Protein AF-A0A4Q5HAJ4-F1 (afdb_monomer)

pLDDT: mean 78.89, std 10.82, range [43.38, 91.94]

Radius of gyration: 22.68 Å; Cα contacts (8 Å, |Δi|>4): 53; chains: 1; bounding box: 50×22×55 Å

Structure (mmCIF, N/CA/C/O backbone):
data_AF-A0A4Q5HAJ4-F1
#
_entry.id   AF-A0A4Q5HAJ4-F1
#
loop_
_atom_site.group_PDB
_atom_site.id
_atom_site.type_symbol
_atom_site.label_atom_id
_atom_site.label_alt_id
_atom_site.label_comp_id
_atom_site.label_asym_id
_atom_site.label_entity_id
_atom_site.label_seq_id
_atom_site.pdbx_PDB_ins_code
_atom_site.Cartn_x
_atom_site.Cartn_y
_atom_site.Cartn_z
_atom_site.occupancy
_atom_site.B_iso_or_equiv
_atom_site.auth_seq_id
_atom_site.auth_comp_id
_atom_site.auth_asym_id
_atom_site.auth_atom_id
_atom_site.pdbx_PDB_model_num
ATOM 1 N N . ILE A 1 1 ? 28.070 11.530 -23.586 1.00 66.12 1 ILE A N 1
ATOM 2 C CA . ILE A 1 1 ? 28.817 10.293 -23.919 1.00 66.12 1 ILE A CA 1
ATOM 3 C C . ILE A 1 1 ? 28.276 9.228 -22.981 1.00 66.12 1 ILE A C 1
ATOM 5 O O . ILE A 1 1 ? 28.226 9.514 -21.794 1.00 66.12 1 ILE A O 1
ATOM 9 N N . TYR A 1 2 ? 27.770 8.104 -23.490 1.00 75.75 2 TYR A N 1
ATOM 10 C CA . TYR A 1 2 ? 27.238 7.028 -22.642 1.00 75.75 2 TYR A CA 1
ATOM 11 C C . TYR A 1 2 ? 28.379 6.123 -22.173 1.00 75.75 2 TYR A C 1
ATOM 13 O O . TYR A 1 2 ? 29.269 5.820 -22.968 1.00 75.75 2 TYR A O 1
ATOM 21 N N . GLN A 1 3 ? 28.355 5.711 -20.907 1.00 80.88 3 GLN A N 1
ATOM 22 C CA . GLN A 1 3 ? 29.322 4.771 -20.337 1.00 80.88 3 GLN A CA 1
ATOM 23 C C . GLN A 1 3 ? 28.803 3.333 -20.478 1.00 80.88 3 GLN A C 1
ATOM 25 O O . GLN A 1 3 ? 27.612 3.069 -20.306 1.00 80.88 3 GLN A O 1
ATOM 30 N N . VAL A 1 4 ? 29.691 2.387 -20.796 1.00 81.44 4 VAL A N 1
ATOM 31 C CA . VAL A 1 4 ? 29.316 0.969 -20.913 1.00 81.44 4 VAL A CA 1
ATOM 32 C C . VAL A 1 4 ? 28.950 0.435 -19.525 1.00 81.44 4 VAL A C 1
ATOM 34 O O . VAL A 1 4 ? 29.750 0.528 -18.599 1.00 81.44 4 VAL A O 1
ATOM 37 N N . GLY A 1 5 ? 2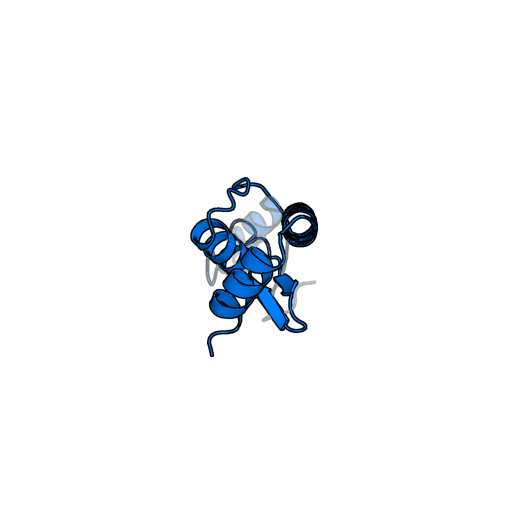7.743 -0.120 -19.386 1.00 81.31 5 GLY A N 1
ATOM 38 C CA . GLY A 1 5 ? 27.216 -0.642 -18.117 1.00 81.31 5 GLY A CA 1
ATOM 39 C C . GLY A 1 5 ? 26.421 0.367 -17.276 1.00 81.31 5 GLY A C 1
ATOM 40 O O . GLY A 1 5 ? 25.863 -0.012 -16.250 1.00 81.31 5 GLY A O 1
ATOM 41 N N . GLU A 1 6 ? 26.323 1.627 -17.704 1.00 82.38 6 GLU A N 1
ATOM 42 C CA . GLU A 1 6 ? 25.512 2.645 -17.029 1.00 82.38 6 GLU A CA 1
ATOM 43 C C . GLU A 1 6 ? 24.021 2.510 -17.384 1.00 82.38 6 GLU A C 1
ATOM 45 O O . GLU A 1 6 ? 23.653 2.204 -18.520 1.00 82.38 6 GLU A O 1
ATOM 50 N N . THR A 1 7 ? 23.144 2.753 -16.406 1.00 80.31 7 THR A N 1
ATOM 51 C CA . THR A 1 7 ? 21.693 2.796 -16.638 1.00 80.31 7 THR A CA 1
ATOM 52 C C . THR A 1 7 ? 21.287 4.180 -17.135 1.00 80.31 7 THR A C 1
ATOM 54 O O . THR A 1 7 ? 21.453 5.170 -16.427 1.00 80.31 7 THR A O 1
ATOM 57 N N . LEU A 1 8 ? 20.715 4.246 -18.338 1.00 80.25 8 LEU A N 1
ATOM 58 C CA . LEU A 1 8 ? 20.190 5.480 -18.917 1.00 80.25 8 LEU A CA 1
ATOM 59 C C . LEU A 1 8 ? 18.703 5.654 -18.583 1.00 80.25 8 LEU A C 1
ATOM 61 O O . LEU A 1 8 ? 17.874 4.853 -19.010 1.00 80.25 8 LEU A O 1
ATOM 65 N N . SER A 1 9 ? 18.364 6.755 -17.912 1.00 81.81 9 SER A N 1
ATOM 66 C CA . SER A 1 9 ? 16.977 7.181 -17.695 1.00 81.81 9 SER A CA 1
ATOM 67 C C . SER A 1 9 ? 16.606 8.288 -18.678 1.00 81.81 9 SER A C 1
ATOM 69 O O . SER A 1 9 ? 17.230 9.348 -18.697 1.00 81.81 9 SER A O 1
ATOM 71 N N . THR A 1 10 ? 15.585 8.064 -19.503 1.00 81.88 10 THR A N 1
ATOM 72 C CA . THR A 1 10 ? 15.056 9.078 -20.421 1.00 81.88 10 THR A CA 1
ATOM 73 C C . THR A 1 10 ? 13.556 8.885 -20.624 1.00 81.88 10 THR A C 1
ATOM 75 O O . THR A 1 10 ? 13.072 7.757 -20.638 1.00 81.88 10 THR A O 1
ATOM 78 N N . SER A 1 11 ? 12.826 9.990 -20.760 1.00 83.31 11 SER A N 1
ATOM 79 C CA . SER A 1 11 ? 11.403 10.015 -21.119 1.00 83.31 11 SER A CA 1
ATOM 80 C C . SER A 1 11 ? 11.172 10.217 -22.623 1.00 83.31 11 SER A C 1
ATOM 82 O O . SER A 1 11 ? 10.028 10.226 -23.067 1.00 83.31 11 SER A O 1
ATOM 84 N N . ASP A 1 12 ? 12.241 10.394 -23.405 1.00 87.12 12 ASP A N 1
ATOM 85 C CA . ASP A 1 12 ? 12.181 10.627 -24.847 1.00 87.12 12 ASP A CA 1
ATOM 86 C C . ASP A 1 12 ? 12.124 9.289 -25.599 1.00 87.12 12 ASP A C 1
ATOM 88 O O . ASP A 1 12 ? 13.101 8.533 -25.650 1.00 87.12 12 ASP A O 1
ATOM 92 N N . LEU A 1 13 ? 10.956 8.989 -26.168 1.00 87.12 13 LEU A N 1
ATOM 93 C CA . LEU A 1 13 ? 10.696 7.730 -26.859 1.00 87.12 13 LEU A CA 1
ATOM 94 C C . LEU A 1 13 ? 11.491 7.601 -28.169 1.00 87.12 13 LEU A C 1
ATOM 96 O O . LEU A 1 13 ? 12.005 6.521 -28.467 1.00 87.12 13 LEU A O 1
ATOM 100 N N . AS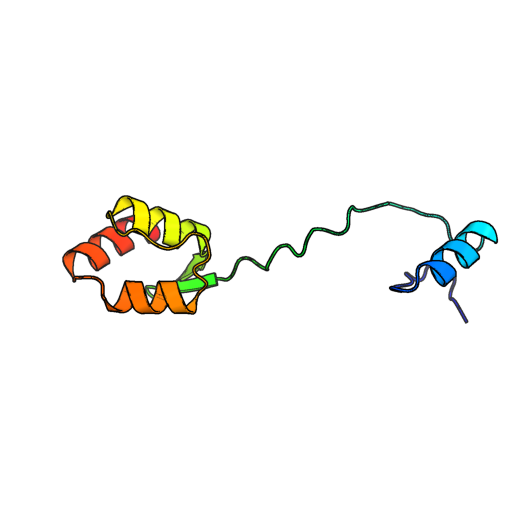P A 1 14 ? 11.643 8.689 -28.928 1.00 90.62 14 ASP A N 1
ATOM 101 C CA . ASP A 1 14 ? 12.428 8.709 -30.167 1.00 90.62 14 ASP A CA 1
ATOM 102 C C . ASP A 1 14 ? 13.897 8.394 -29.883 1.00 90.62 14 ASP A C 1
ATOM 104 O O . ASP A 1 14 ? 14.542 7.614 -30.596 1.00 90.62 14 ASP A O 1
ATOM 108 N N . ARG A 1 15 ? 14.420 8.930 -28.777 1.00 89.50 15 ARG A N 1
ATOM 109 C CA . ARG A 1 15 ? 15.772 8.631 -28.306 1.00 89.50 15 ARG A CA 1
ATOM 110 C C . ARG A 1 15 ? 15.941 7.161 -27.928 1.00 89.50 15 ARG A C 1
ATOM 112 O O . ARG A 1 15 ? 16.951 6.567 -28.310 1.00 89.50 15 ARG A O 1
ATOM 119 N N . VAL A 1 16 ? 14.981 6.562 -27.217 1.00 88.06 16 VAL A N 1
ATOM 120 C CA . VAL A 1 16 ? 15.014 5.126 -26.873 1.00 88.06 16 VAL A CA 1
ATOM 121 C C . VAL A 1 16 ? 15.028 4.275 -28.144 1.00 88.06 16 VAL A C 1
ATOM 123 O O . VAL A 1 16 ? 15.908 3.427 -28.308 1.00 88.06 16 VAL A O 1
ATOM 126 N N . ASN A 1 17 ? 14.122 4.555 -29.083 1.00 89.44 17 ASN A N 1
ATOM 127 C CA . ASN A 1 17 ? 14.025 3.824 -30.346 1.00 89.44 17 ASN A CA 1
ATOM 128 C C . ASN A 1 17 ? 15.310 3.929 -31.175 1.00 89.44 17 ASN A C 1
ATOM 130 O O . ASN A 1 17 ? 15.769 2.930 -31.737 1.00 89.44 17 ASN A O 1
ATOM 134 N N . ASN A 1 18 ? 15.935 5.110 -31.220 1.00 91.94 18 ASN A N 1
ATOM 135 C CA . ASN A 1 18 ? 17.195 5.310 -31.932 1.00 91.94 18 ASN A CA 1
ATOM 136 C C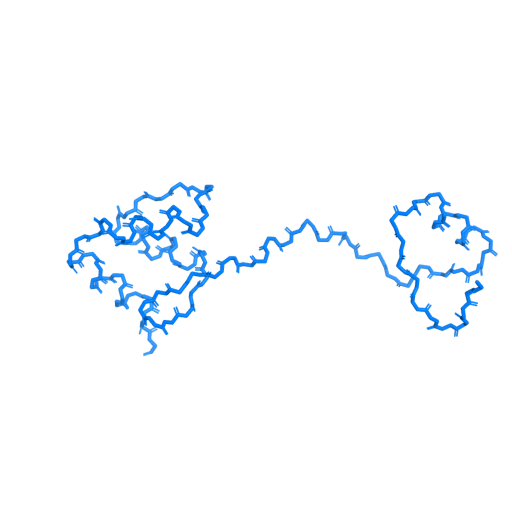 . ASN A 1 18 ? 18.343 4.479 -31.335 1.00 91.94 18 ASN A C 1
ATOM 138 O O . ASN A 1 18 ? 19.115 3.875 -32.081 1.00 91.94 18 ASN A O 1
ATOM 142 N N . LEU A 1 19 ? 18.451 4.431 -30.002 1.00 88.94 19 LEU A N 1
ATOM 143 C CA . LEU A 1 19 ? 19.516 3.706 -29.299 1.00 88.94 19 LEU A CA 1
ATOM 144 C C . LEU A 1 19 ? 19.394 2.189 -29.457 1.00 88.94 19 LEU A C 1
ATOM 146 O O . LEU A 1 19 ? 20.402 1.510 -29.668 1.00 88.94 19 LEU A O 1
ATOM 150 N N . VAL A 1 20 ? 18.166 1.674 -29.395 1.00 87.25 20 VAL A N 1
ATOM 151 C CA . VAL A 1 20 ? 17.883 0.247 -29.582 1.00 87.25 20 VAL A CA 1
ATOM 152 C C . VAL A 1 20 ? 18.097 -0.160 -31.042 1.00 87.25 20 VAL A C 1
ATOM 154 O O . VAL A 1 20 ? 18.790 -1.138 -31.305 1.00 87.25 20 VAL A O 1
ATOM 157 N N . SER A 1 21 ? 17.610 0.632 -32.006 1.00 89.38 21 SER A N 1
ATOM 158 C CA . SER A 1 21 ? 17.755 0.327 -33.443 1.00 89.38 21 SER A CA 1
ATOM 159 C C . SER A 1 21 ? 19.211 0.315 -33.915 1.00 89.38 21 SER A C 1
ATOM 161 O O . SER A 1 21 ? 19.553 -0.364 -34.879 1.00 89.38 21 SER A O 1
ATOM 163 N N . ARG A 1 22 ? 20.086 1.065 -33.237 1.00 89.00 22 ARG A N 1
ATOM 164 C CA . ARG A 1 22 ? 21.529 1.106 -33.514 1.00 89.00 22 ARG A CA 1
ATOM 165 C C . ARG A 1 22 ? 22.330 0.016 -32.794 1.00 89.00 22 ARG A C 1
ATOM 167 O O . ARG A 1 22 ? 23.545 -0.022 -32.956 1.00 89.00 22 ARG A O 1
ATOM 174 N N . GLY A 1 23 ? 21.685 -0.828 -31.985 1.00 85.31 23 GLY A N 1
ATOM 175 C CA . GLY A 1 23 ? 22.347 -1.882 -31.209 1.00 85.31 23 GLY A CA 1
ATOM 176 C C . GLY A 1 23 ? 23.222 -1.367 -30.060 1.00 85.31 23 GLY A C 1
ATOM 177 O O . GLY A 1 23 ? 24.038 -2.117 -29.535 1.00 85.31 23 GLY A O 1
ATOM 178 N N . ILE A 1 24 ? 23.072 -0.096 -29.667 1.00 85.75 24 ILE A N 1
ATOM 179 C CA . ILE A 1 24 ? 23.849 0.527 -28.580 1.00 85.75 24 ILE A CA 1
ATOM 180 C C . ILE A 1 24 ? 23.267 0.130 -27.218 1.00 85.75 24 ILE A C 1
ATOM 182 O O . ILE A 1 24 ? 24.003 -0.056 -26.251 1.00 85.75 24 ILE A O 1
ATOM 186 N N . CYS A 1 25 ? 21.943 -0.011 -27.146 1.00 82.31 25 CYS A N 1
ATOM 187 C CA . CYS A 1 25 ? 21.229 -0.445 -25.951 1.00 82.31 25 CYS A CA 1
ATOM 188 C C . CYS A 1 25 ? 20.384 -1.684 -26.258 1.00 82.31 25 CYS A C 1
ATOM 190 O O . CYS A 1 25 ? 19.810 -1.802 -27.337 1.00 82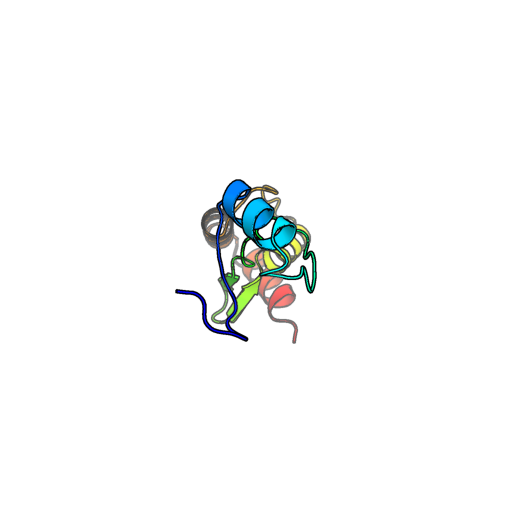.31 25 CYS A O 1
ATOM 192 N N . SER A 1 26 ? 20.276 -2.586 -25.283 1.00 81.25 26 SER A N 1
ATOM 193 C CA . SER A 1 26 ? 19.358 -3.728 -25.320 1.00 81.25 26 SER A CA 1
ATOM 194 C C . SER A 1 26 ? 18.297 -3.566 -24.237 1.00 81.25 26 SER A C 1
ATOM 196 O O . SER A 1 26 ? 18.604 -3.147 -23.120 1.00 81.25 26 SER A O 1
ATOM 198 N N . ILE A 1 27 ? 17.047 -3.893 -24.562 1.00 83.19 27 ILE A N 1
ATOM 199 C CA . ILE A 1 27 ? 15.945 -3.850 -23.599 1.00 83.19 27 ILE A CA 1
ATOM 200 C C . ILE A 1 27 ? 16.092 -5.059 -22.673 1.00 83.19 27 ILE A C 1
ATOM 202 O O . ILE A 1 27 ? 15.837 -6.187 -23.077 1.00 83.19 27 ILE A O 1
ATOM 206 N N . SER A 1 28 ? 16.535 -4.817 -21.440 1.00 79.56 28 SER A N 1
ATOM 207 C CA . SER A 1 28 ? 16.719 -5.878 -20.440 1.00 79.56 28 SER A CA 1
ATOM 208 C C . SER A 1 28 ? 15.386 -6.336 -19.838 1.00 79.56 28 SER A C 1
ATOM 210 O O . SER A 1 28 ? 15.140 -7.527 -19.676 1.00 79.56 28 SER A O 1
ATOM 212 N N . ALA A 1 29 ? 14.487 -5.391 -19.552 1.00 78.25 29 ALA A N 1
ATOM 213 C CA . ALA A 1 29 ? 13.139 -5.671 -19.076 1.00 78.25 29 ALA A CA 1
ATOM 214 C C . ALA A 1 29 ? 12.201 -4.523 -19.457 1.00 78.25 29 ALA A C 1
ATOM 216 O O . ALA A 1 29 ? 12.555 -3.353 -19.308 1.00 78.25 29 ALA A O 1
ATOM 217 N N . ILE A 1 30 ? 10.991 -4.862 -19.898 1.00 78.50 30 ILE A N 1
ATOM 218 C CA . ILE A 1 30 ? 9.886 -3.912 -20.007 1.00 78.50 30 ILE A CA 1
ATOM 219 C C . ILE A 1 30 ? 9.084 -4.080 -18.728 1.00 78.50 30 ILE A C 1
ATOM 221 O O . ILE A 1 30 ? 8.353 -5.053 -18.563 1.00 78.50 30 ILE A O 1
ATOM 225 N N . LYS A 1 31 ? 9.274 -3.156 -17.792 1.00 72.62 31 LYS A N 1
ATOM 226 C CA . LYS A 1 31 ? 8.317 -2.997 -16.706 1.00 72.62 31 LYS A CA 1
ATOM 227 C C . LYS A 1 31 ? 7.196 -2.156 -17.288 1.00 72.62 31 LYS A C 1
ATOM 229 O O . LYS A 1 31 ? 7.477 -1.088 -17.833 1.00 72.62 31 LYS A O 1
ATOM 234 N N . GLU A 1 32 ? 5.957 -2.636 -17.213 1.00 64.69 32 GLU A N 1
ATOM 235 C CA . GLU A 1 32 ? 4.820 -1.732 -17.361 1.00 64.69 32 GLU A CA 1
ATOM 236 C C . GLU A 1 32 ? 5.110 -0.562 -16.428 1.00 64.69 32 GLU A C 1
ATOM 238 O O . GLU A 1 32 ? 5.483 -0.782 -15.270 1.00 64.69 32 GLU A O 1
ATOM 243 N N . ALA A 1 33 ? 5.087 0.665 -16.958 1.00 53.22 33 ALA A N 1
ATOM 244 C CA . ALA A 1 33 ? 5.156 1.831 -16.104 1.00 53.22 33 ALA A CA 1
ATOM 245 C C . ALA A 1 33 ? 4.028 1.616 -15.109 1.00 53.22 33 ALA A C 1
ATOM 247 O O . ALA A 1 33 ? 2.861 1.644 -15.507 1.00 53.22 33 ALA A O 1
ATOM 248 N N . ASN A 1 34 ? 4.386 1.283 -13.864 1.00 50.81 34 ASN A N 1
ATOM 249 C CA . ASN A 1 34 ? 3.451 1.271 -12.764 1.00 50.81 34 ASN A CA 1
ATOM 250 C C . ASN A 1 34 ? 2.672 2.563 -12.966 1.00 50.81 34 ASN A C 1
ATOM 252 O O . ASN A 1 34 ? 3.274 3.639 -12.890 1.00 50.81 34 ASN A O 1
ATOM 256 N N . LYS A 1 35 ? 1.374 2.457 -13.310 1.00 48.59 35 LYS A N 1
ATOM 257 C CA . LYS A 1 35 ? 0.403 3.511 -13.003 1.00 48.59 35 LYS A CA 1
ATOM 258 C C . LYS A 1 35 ? 0.868 3.993 -11.662 1.00 48.59 35 LYS A C 1
ATOM 260 O O . LYS A 1 35 ? 0.880 3.123 -10.793 1.00 48.59 35 LYS A O 1
ATOM 265 N N . GLU A 1 36 ? 1.355 5.236 -11.571 1.00 43.38 36 GLU A N 1
ATOM 266 C CA . GLU A 1 36 ? 1.903 5.800 -10.342 1.00 43.38 36 GLU A CA 1
ATOM 267 C C . GLU A 1 36 ? 1.156 5.141 -9.201 1.00 43.38 36 GLU A C 1
ATOM 269 O O . GLU A 1 36 ? -0.046 5.381 -9.033 1.00 43.38 36 GLU A O 1
ATOM 274 N N . GLU A 1 37 ? 1.804 4.178 -8.535 1.00 44.97 37 GLU A N 1
ATOM 275 C CA . GLU A 1 37 ? 1.283 3.681 -7.284 1.00 44.97 37 GLU A CA 1
ATOM 276 C C . GLU A 1 37 ? 1.391 4.946 -6.473 1.00 44.97 37 GLU A C 1
ATOM 278 O O . GLU A 1 37 ? 2.492 5.333 -6.074 1.00 44.97 37 GLU A O 1
ATOM 283 N N . LYS A 1 38 ? 0.272 5.684 -6.413 1.00 50.47 38 LYS A N 1
ATOM 284 C CA . LYS A 1 38 ? 0.045 6.779 -5.496 1.00 50.47 38 LYS A CA 1
ATOM 285 C C . LYS A 1 38 ? 0.558 6.204 -4.208 1.00 50.47 38 LYS A C 1
ATOM 287 O O . LYS A 1 38 ? -0.078 5.307 -3.652 1.00 50.47 38 LYS A O 1
ATOM 292 N N . LYS A 1 39 ? 1.776 6.621 -3.862 1.00 51.66 39 LYS A N 1
ATOM 293 C CA . LYS A 1 39 ? 2.518 6.163 -2.701 1.00 51.66 39 LYS A CA 1
ATOM 294 C C . LYS A 1 39 ? 1.472 6.073 -1.604 1.00 51.66 39 LYS A C 1
ATOM 296 O O . LYS A 1 39 ? 0.799 7.096 -1.451 1.00 51.66 39 LYS A O 1
ATOM 301 N N . PRO A 1 40 ? 1.224 4.898 -0.991 1.00 54.66 40 PRO A N 1
ATOM 302 C CA . PRO A 1 40 ? 0.074 4.723 -0.120 1.00 54.66 40 PRO A CA 1
ATOM 303 C C . PRO A 1 40 ? 0.125 5.868 0.872 1.00 54.66 40 PRO A C 1
ATOM 305 O O . PRO A 1 40 ? 1.076 5.987 1.645 1.00 54.66 40 PRO A O 1
ATOM 308 N N . GLU A 1 41 ? -0.797 6.812 0.700 1.00 67.19 41 GLU A N 1
ATOM 309 C CA . GLU A 1 41 ? -0.803 8.030 1.483 1.00 67.19 41 GLU A CA 1
ATOM 310 C C . GLU A 1 41 ? -1.042 7.530 2.908 1.00 67.19 41 GLU A C 1
ATOM 312 O O . GLU A 1 41 ? -2.048 6.871 3.188 1.00 67.19 41 GLU A O 1
ATOM 317 N N . LYS A 1 42 ? -0.036 7.694 3.767 1.00 75.12 42 LYS A N 1
ATOM 318 C CA . LYS A 1 42 ? -0.113 7.287 5.164 1.00 75.12 42 LYS A CA 1
ATOM 319 C C . LYS A 1 42 ? -0.713 8.438 5.944 1.00 75.12 42 LYS A C 1
ATOM 321 O O . LYS A 1 42 ? -0.377 9.598 5.713 1.00 75.12 42 LYS A O 1
ATOM 326 N N . ILE A 1 43 ? -1.618 8.108 6.846 1.00 78.38 43 ILE A N 1
ATOM 327 C CA . ILE A 1 43 ? -2.208 9.047 7.783 1.00 78.38 43 ILE A CA 1
ATOM 328 C C . ILE A 1 43 ? -1.705 8.690 9.178 1.00 78.38 43 ILE A C 1
ATOM 330 O O . ILE A 1 43 ? -1.776 7.536 9.598 1.00 78.38 43 ILE A O 1
ATOM 334 N N . SER A 1 44 ? -1.169 9.679 9.886 1.00 79.81 44 SER A N 1
ATOM 335 C CA . SER A 1 44 ? -0.803 9.515 11.289 1.00 79.81 44 SER A CA 1
ATOM 336 C C . SER A 1 44 ? -2.065 9.624 12.141 1.00 79.81 44 SER A C 1
ATOM 338 O O . SER A 1 44 ? -2.739 10.655 12.131 1.00 79.81 44 SER A O 1
ATOM 340 N N . LEU A 1 45 ? -2.398 8.551 12.848 1.00 79.19 45 LEU A N 1
ATOM 341 C CA . LEU A 1 45 ? -3.550 8.441 13.729 1.00 79.19 45 LEU A CA 1
ATOM 342 C C . LEU A 1 45 ? -3.142 7.707 15.005 1.00 79.19 45 LEU A C 1
ATOM 344 O O . LEU A 1 45 ? -2.396 6.740 14.925 1.00 79.19 45 LEU A O 1
ATOM 348 N N . PHE A 1 46 ? -3.627 8.132 16.173 1.00 79.62 46 PHE A N 1
ATOM 349 C CA . PHE A 1 46 ? -3.291 7.480 17.452 1.00 79.62 46 PHE A CA 1
ATOM 350 C C . PHE A 1 46 ? -1.773 7.319 17.679 1.00 79.62 46 PHE A C 1
ATOM 352 O O . PHE A 1 46 ? -1.317 6.265 18.118 1.00 79.62 46 PHE A O 1
ATOM 359 N N . ASP A 1 47 ? -0.987 8.330 17.288 1.00 79.00 47 ASP A N 1
ATOM 360 C CA . ASP A 1 47 ? 0.486 8.315 17.324 1.00 79.00 47 ASP A CA 1
ATOM 361 C C . ASP A 1 47 ? 1.150 7.187 16.500 1.00 79.00 47 ASP A C 1
ATOM 363 O O . ASP A 1 47 ? 2.346 6.926 16.629 1.00 79.00 47 ASP A O 1
ATOM 367 N N . LYS A 1 48 ? 0.395 6.539 15.603 1.00 81.38 48 LYS A N 1
ATOM 368 C CA . LYS A 1 48 ? 0.855 5.507 14.664 1.00 81.38 48 LYS A CA 1
ATOM 369 C C . LYS A 1 48 ? 0.565 5.913 13.219 1.00 81.38 48 LYS A C 1
ATOM 371 O O . LYS A 1 48 ? -0.344 6.686 12.937 1.00 81.38 48 LYS A O 1
ATOM 376 N N . GLU A 1 49 ? 1.339 5.399 12.270 1.00 82.38 49 GLU A N 1
ATOM 377 C CA . GLU A 1 49 ? 1.063 5.600 10.845 1.00 82.38 49 GLU A CA 1
ATOM 378 C C . GLU A 1 49 ? 0.220 4.451 10.295 1.00 82.38 49 GLU A C 1
ATOM 380 O O . GLU A 1 49 ? 0.630 3.293 10.346 1.00 82.38 49 GLU A O 1
ATOM 385 N N . PHE A 1 50 ? -0.924 4.785 9.705 1.00 83.62 50 PHE A N 1
ATOM 386 C CA . PHE A 1 50 ? -1.808 3.827 9.054 1.00 83.62 50 PHE A CA 1
ATOM 387 C C . PHE A 1 50 ? -1.946 4.135 7.569 1.00 83.62 50 PHE A C 1
ATOM 389 O O . PHE A 1 50 ? -1.931 5.290 7.140 1.00 83.62 50 PHE A O 1
ATOM 396 N N . GLU A 1 51 ? -2.118 3.098 6.758 1.00 84.12 51 GLU A N 1
ATOM 397 C CA . GLU A 1 51 ? -2.449 3.288 5.350 1.00 84.12 51 GLU A CA 1
ATOM 398 C C . GLU A 1 51 ? -3.878 3.819 5.205 1.00 84.12 51 GLU A C 1
ATOM 400 O O . GLU A 1 51 ? -4.799 3.340 5.871 1.00 84.12 51 GLU A O 1
ATOM 405 N N . ILE A 1 52 ? -4.098 4.757 4.274 1.00 81.88 52 ILE A N 1
ATOM 406 C CA . ILE A 1 52 ? -5.445 5.261 3.962 1.00 81.88 52 ILE A CA 1
ATOM 407 C C . ILE A 1 52 ? -6.444 4.131 3.686 1.00 81.88 52 ILE A C 1
ATOM 409 O O . ILE A 1 52 ? -7.616 4.260 4.037 1.00 81.88 52 ILE A O 1
ATOM 413 N N . GLY A 1 53 ? -6.004 3.038 3.055 1.00 79.69 53 GLY A N 1
ATOM 414 C CA . GLY A 1 53 ? -6.852 1.873 2.799 1.00 79.69 53 GLY A CA 1
ATOM 415 C C . GLY A 1 53 ? -7.365 1.233 4.090 1.00 79.69 53 GLY A C 1
ATOM 416 O O . GLY A 1 53 ? -8.570 1.025 4.226 1.00 79.69 53 GLY A O 1
ATOM 417 N N . ALA A 1 54 ? -6.470 1.004 5.055 1.00 84.06 54 ALA A N 1
ATOM 418 C CA . ALA A 1 54 ? -6.808 0.438 6.359 1.00 84.06 54 ALA A CA 1
ATOM 419 C C . ALA A 1 54 ? -7.740 1.365 7.149 1.00 84.06 54 ALA A C 1
ATOM 421 O O . ALA A 1 54 ? -8.768 0.923 7.655 1.00 84.06 54 ALA A O 1
ATOM 422 N N . VAL A 1 55 ? -7.444 2.668 7.174 1.00 85.00 55 VAL A N 1
ATOM 423 C CA . VAL A 1 55 ? -8.278 3.656 7.875 1.00 85.00 55 VAL A CA 1
ATOM 424 C C . VAL A 1 55 ? -9.663 3.776 7.241 1.00 85.00 55 VAL A C 1
ATOM 426 O O . VAL A 1 55 ? -10.656 3.820 7.957 1.00 85.00 55 VAL A O 1
ATOM 429 N N . LYS A 1 56 ? -9.772 3.757 5.906 1.00 85.38 56 LYS A N 1
ATOM 430 C CA . LYS A 1 56 ? -11.074 3.713 5.217 1.00 85.38 56 LYS A CA 1
ATOM 431 C C . LYS A 1 56 ? -11.859 2.444 5.545 1.00 85.38 56 LYS A C 1
ATOM 433 O O . LYS A 1 56 ? -13.069 2.532 5.723 1.00 85.38 56 LYS A O 1
ATOM 438 N N . GLY A 1 57 ? -11.190 1.292 5.611 1.00 85.50 57 GLY A N 1
ATOM 439 C CA . GLY A 1 57 ? -11.809 0.023 5.995 1.00 85.50 57 GLY A CA 1
ATOM 440 C C . GLY A 1 57 ? -12.357 0.067 7.419 1.00 85.50 57 GLY A C 1
ATOM 441 O O . GLY A 1 57 ? -13.534 -0.207 7.628 1.00 85.50 57 GLY A O 1
ATOM 442 N N . ALA A 1 58 ? -11.541 0.519 8.371 1.00 86.38 58 ALA A N 1
ATOM 443 C CA . ALA A 1 58 ? -11.943 0.657 9.766 1.00 86.38 58 ALA A CA 1
ATOM 444 C C . ALA A 1 58 ? -13.069 1.692 9.947 1.00 86.38 58 ALA A C 1
ATOM 446 O O . ALA A 1 58 ? -14.015 1.454 10.692 1.00 86.38 58 ALA A O 1
ATOM 447 N N . LEU A 1 59 ? -13.026 2.808 9.206 1.00 86.06 59 LEU A N 1
ATOM 448 C CA . LEU A 1 59 ? -14.100 3.807 9.187 1.00 86.06 59 LEU A CA 1
ATOM 449 C C . LEU A 1 59 ? -15.403 3.226 8.618 1.00 86.06 59 LEU A C 1
ATOM 451 O O . LEU A 1 59 ? -16.469 3.459 9.178 1.00 86.06 59 LEU A O 1
ATOM 455 N N . ALA A 1 60 ? -15.335 2.417 7.561 1.00 85.88 60 ALA A N 1
ATOM 456 C CA . ALA A 1 60 ? -16.511 1.728 7.0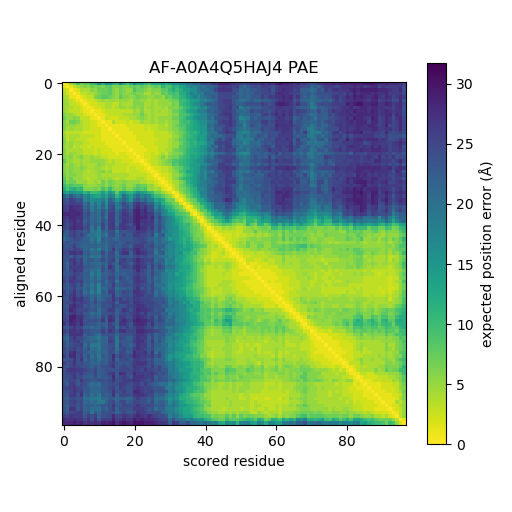35 1.00 85.88 60 ALA A CA 1
ATOM 457 C C . ALA A 1 60 ? -17.083 0.704 8.033 1.00 85.88 60 ALA A C 1
ATOM 459 O O . ALA A 1 60 ? -18.302 0.580 8.138 1.00 85.88 60 ALA A O 1
ATOM 460 N N . GLU A 1 61 ? -16.226 0.015 8.790 1.00 86.44 61 GLU A N 1
ATOM 461 C CA . GLU A 1 61 ? -16.621 -0.980 9.793 1.00 86.44 61 GLU A CA 1
ATOM 462 C C . GLU A 1 61 ? -17.355 -0.354 10.990 1.00 86.44 61 GLU A C 1
ATOM 464 O O . GLU A 1 61 ? -18.355 -0.902 11.449 1.00 86.44 61 GLU A O 1
ATOM 469 N N . ILE A 1 62 ? -16.961 0.851 11.420 1.00 85.19 62 ILE A N 1
ATOM 470 C CA . ILE A 1 62 ? -17.710 1.634 12.424 1.00 85.19 62 ILE A CA 1
ATOM 471 C C . ILE A 1 62 ? -18.960 2.339 11.850 1.00 85.19 62 ILE A C 1
ATOM 473 O O . ILE A 1 62 ? -19.598 3.136 12.540 1.00 85.19 62 ILE A O 1
ATOM 477 N N . GLY A 1 63 ? -19.301 2.103 10.578 1.00 81.69 63 GLY A N 1
ATOM 478 C CA . GLY A 1 63 ? -20.464 2.694 9.905 1.00 81.69 63 GLY A CA 1
ATOM 479 C C . GLY A 1 63 ? -20.248 4.108 9.350 1.00 81.69 63 GLY A C 1
ATOM 480 O O . GLY A 1 63 ? -21.205 4.767 8.938 1.00 81.69 63 GLY A O 1
ATOM 481 N N . VAL A 1 64 ? -19.007 4.595 9.300 1.00 82.06 64 VAL A N 1
ATOM 482 C CA . VAL A 1 64 ? -18.659 5.917 8.766 1.00 82.06 64 VAL A CA 1
ATOM 483 C C . VAL A 1 64 ? -18.327 5.805 7.281 1.00 82.06 64 VAL A C 1
ATOM 485 O O . VAL A 1 64 ? -17.270 5.336 6.862 1.00 82.06 64 VAL A O 1
ATOM 488 N N . SER A 1 65 ? -19.256 6.276 6.451 1.00 78.31 65 SER A N 1
ATOM 489 C CA . SER A 1 65 ? -19.089 6.284 4.996 1.00 78.31 65 SER A CA 1
ATOM 490 C C . SER A 1 65 ? -18.156 7.408 4.549 1.00 78.31 65 SER A C 1
ATOM 492 O O . SER A 1 65 ? -18.452 8.590 4.727 1.00 78.31 65 SER A O 1
ATOM 494 N N . ILE A 1 66 ? -17.044 7.043 3.910 1.00 78.12 66 ILE A N 1
ATOM 495 C CA . ILE A 1 66 ? -16.073 7.983 3.338 1.00 78.12 66 ILE A CA 1
ATOM 496 C C . ILE A 1 66 ? -16.027 7.838 1.823 1.00 78.12 66 ILE A C 1
ATOM 498 O O . ILE A 1 66 ? -16.143 6.746 1.267 1.00 78.12 66 ILE A O 1
ATOM 502 N N . ASN A 1 67 ? -15.849 8.966 1.136 1.00 77.38 67 ASN A N 1
ATOM 503 C CA . ASN A 1 67 ? -15.737 8.980 -0.315 1.00 77.38 67 ASN A CA 1
ATOM 504 C C . ASN A 1 67 ? -14.550 8.111 -0.771 1.00 77.38 67 ASN A C 1
ATOM 506 O O . ASN A 1 67 ? -13.440 8.214 -0.247 1.00 77.38 67 ASN A O 1
ATOM 510 N N . LYS A 1 68 ? -14.759 7.294 -1.806 1.00 69.44 68 LYS A N 1
ATOM 511 C CA . LYS A 1 68 ? -13.705 6.473 -2.420 1.00 69.44 68 LYS A CA 1
ATOM 512 C C . LYS A 1 68 ? -12.504 7.327 -2.856 1.00 69.44 68 LYS A C 1
ATOM 514 O O . LYS A 1 68 ? -11.364 6.907 -2.661 1.00 69.44 68 LYS A O 1
ATOM 519 N N . ASN A 1 69 ? -12.757 8.560 -3.305 1.00 75.19 69 ASN A N 1
ATOM 520 C CA . ASN A 1 69 ? -11.746 9.548 -3.704 1.00 75.19 69 ASN A CA 1
ATOM 521 C C . ASN A 1 69 ? -11.215 10.427 -2.551 1.00 75.19 69 ASN A C 1
ATOM 523 O O . ASN A 1 69 ? -10.453 11.356 -2.805 1.00 75.19 69 ASN A O 1
ATOM 527 N N . ALA A 1 70 ? -11.607 10.180 -1.296 1.00 71.88 70 ALA A N 1
ATOM 528 C CA . ALA A 1 70 ? -11.101 10.936 -0.150 1.00 71.88 70 ALA A CA 1
ATOM 529 C C . ALA A 1 70 ? -9.593 10.693 0.040 1.00 71.88 70 ALA A C 1
ATOM 531 O O . ALA A 1 70 ? -9.170 9.539 0.161 1.00 71.88 70 ALA A O 1
ATOM 532 N N . GLY A 1 71 ? -8.806 11.772 0.054 1.00 78.75 71 GLY A N 1
ATOM 533 C CA . GLY A 1 71 ? -7.383 11.762 0.422 1.00 78.75 71 GLY A CA 1
ATOM 534 C C . GLY A 1 71 ? -7.167 11.942 1.929 1.00 78.75 71 GLY A C 1
ATOM 535 O O . GLY A 1 71 ? -8.143 12.010 2.682 1.00 78.75 71 GLY A O 1
ATOM 536 N N . VAL A 1 72 ? -5.901 12.070 2.358 1.00 79.38 72 VAL A N 1
ATOM 537 C CA . VAL A 1 72 ? -5.506 12.195 3.783 1.00 79.38 72 VAL A CA 1
ATOM 538 C C . VAL A 1 72 ? -6.359 13.237 4.504 1.00 79.38 72 VAL A C 1
ATOM 540 O O . VAL A 1 72 ? -7.001 12.932 5.499 1.00 79.38 72 VAL A O 1
ATOM 543 N N . GLN A 1 73 ? -6.445 14.447 3.947 1.00 79.31 73 GLN A N 1
ATOM 544 C CA . GLN A 1 73 ? -7.104 15.586 4.587 1.00 79.31 73 GLN A CA 1
ATOM 545 C C . GLN A 1 73 ? -8.602 15.360 4.847 1.00 79.31 73 GLN A C 1
ATOM 547 O O . GLN A 1 73 ? -9.122 15.742 5.893 1.00 79.31 73 GLN A O 1
ATOM 552 N N . ALA A 1 74 ? -9.306 14.720 3.909 1.00 83.25 74 ALA A N 1
ATOM 553 C CA . ALA A 1 74 ? -10.728 14.422 4.064 1.00 83.25 74 ALA A CA 1
ATOM 554 C C . ALA A 1 74 ? -10.964 13.374 5.160 1.00 83.25 74 ALA A C 1
ATOM 556 O O . ALA A 1 74 ? -11.932 13.473 5.911 1.00 83.25 74 ALA A O 1
ATOM 557 N N . ILE A 1 75 ? -10.061 12.399 5.268 1.00 83.31 75 ILE A N 1
ATOM 558 C CA . ILE A 1 75 ? -10.104 11.371 6.306 1.00 83.31 75 ILE A CA 1
ATOM 559 C C . ILE A 1 75 ? -9.795 12.011 7.662 1.00 83.31 75 ILE A C 1
ATOM 561 O O . ILE A 1 75 ? -10.582 11.836 8.583 1.00 83.31 75 ILE A O 1
ATOM 565 N N . THR A 1 76 ? -8.743 12.833 7.774 1.00 81.69 76 THR A N 1
ATOM 566 C CA . THR A 1 76 ? -8.390 13.563 9.008 1.00 81.69 76 THR A CA 1
ATOM 567 C C . THR A 1 76 ? -9.534 14.438 9.519 1.00 81.69 76 THR A C 1
ATOM 569 O O . THR A 1 76 ? -9.833 14.416 10.708 1.00 81.69 76 THR A O 1
ATOM 572 N N . ASN A 1 77 ? -10.221 15.165 8.633 1.00 84.19 77 ASN A N 1
ATOM 573 C CA . ASN A 1 77 ? -11.392 15.948 9.030 1.00 84.19 77 ASN A CA 1
ATOM 574 C C . ASN A 1 77 ? -12.515 15.050 9.554 1.00 84.19 77 ASN A C 1
ATOM 576 O O . ASN A 1 77 ? -13.082 15.334 10.604 1.00 84.19 77 ASN A O 1
ATOM 580 N N . LYS A 1 78 ? -12.801 13.937 8.864 1.00 83.69 78 LYS A N 1
ATOM 581 C CA . LYS A 1 78 ? -13.860 13.018 9.290 1.00 83.69 78 LYS A CA 1
ATOM 582 C C . LYS A 1 78 ? -13.558 12.381 10.642 1.00 83.69 78 LYS A C 1
ATOM 584 O O . LYS A 1 78 ? -14.475 12.225 11.433 1.00 83.69 78 LYS A O 1
ATOM 589 N N . LEU A 1 79 ? -12.288 12.074 10.900 1.00 82.00 79 LEU A N 1
ATOM 590 C CA . LEU A 1 79 ? -11.784 11.579 12.181 1.00 82.00 79 LEU A CA 1
ATOM 591 C C . LEU A 1 79 ? -11.979 12.593 13.314 1.00 82.00 79 LEU A C 1
ATOM 593 O O . LEU A 1 79 ? -12.356 12.209 14.414 1.00 82.00 79 LEU A O 1
ATOM 597 N N . GLY A 1 80 ? -11.764 13.884 13.043 1.00 79.56 80 GLY A N 1
ATOM 598 C CA . GLY A 1 80 ? -12.017 14.959 14.008 1.00 79.56 80 GLY A CA 1
ATOM 599 C C . GLY A 1 80 ? -13.503 15.203 14.298 1.00 79.56 80 GLY A C 1
ATOM 600 O O . GLY A 1 80 ? -13.837 15.727 15.354 1.00 79.56 80 GLY A O 1
ATOM 601 N N . GLU A 1 81 ? -14.394 14.807 13.385 1.00 84.19 81 GLU A N 1
ATOM 602 C CA . GLU A 1 81 ? -15.852 14.841 13.573 1.00 84.19 81 GLU A CA 1
ATOM 603 C C . GLU A 1 81 ? -16.410 13.569 14.235 1.00 84.19 81 GLU A C 1
ATOM 605 O O . GLU A 1 81 ? -17.620 13.485 14.464 1.00 84.19 81 GLU A O 1
ATOM 610 N N . LEU A 1 82 ? -15.574 12.559 14.506 1.00 84.19 82 LEU A N 1
ATOM 611 C CA . LEU A 1 82 ? -16.034 11.335 15.156 1.00 84.19 82 LEU A CA 1
ATOM 612 C C . LEU A 1 82 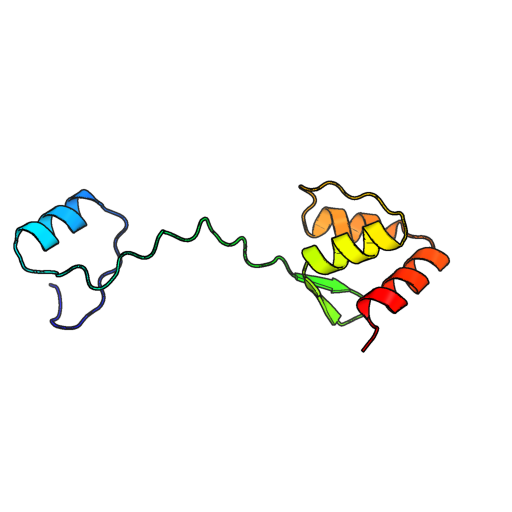? -16.409 11.596 16.610 1.00 84.19 82 LEU A C 1
ATOM 614 O O . LEU A 1 82 ? -15.751 12.335 17.340 1.00 84.19 82 LEU A O 1
ATOM 618 N N . THR A 1 83 ? -17.460 10.910 17.043 1.00 84.25 83 THR A N 1
ATOM 619 C CA . THR A 1 83 ? -17.827 10.839 18.459 1.00 84.25 83 THR A CA 1
ATOM 620 C C . THR A 1 83 ? -16.798 10.020 19.245 1.00 84.25 83 THR A C 1
ATOM 622 O O . THR A 1 83 ? -16.098 9.183 18.673 1.00 84.25 83 THR A O 1
ATOM 625 N N . GLU A 1 84 ? -16.713 10.213 20.566 1.00 83.56 84 GLU A N 1
ATOM 626 C CA . GLU A 1 84 ? -15.805 9.430 21.427 1.00 83.56 84 GLU A CA 1
ATOM 627 C C . GLU A 1 84 ? -16.016 7.916 21.276 1.00 83.56 84 GLU A C 1
ATOM 629 O O . GLU A 1 84 ? -15.053 7.153 21.233 1.00 83.56 84 GLU A O 1
ATOM 634 N N . GLU A 1 85 ? -17.270 7.487 21.121 1.00 84.31 85 GLU A N 1
ATOM 635 C CA . GLU A 1 85 ? -17.643 6.082 20.943 1.00 84.31 85 GLU A CA 1
ATOM 636 C C . GLU A 1 85 ? -17.090 5.508 19.626 1.00 84.31 85 GLU A C 1
ATOM 638 O O . GLU A 1 85 ? -16.517 4.418 19.598 1.00 84.31 85 GLU A O 1
ATOM 643 N N . GLN A 1 86 ? -17.157 6.292 18.547 1.00 85.44 86 GLN A N 1
ATOM 644 C CA . GLN A 1 86 ? -16.589 5.937 17.246 1.00 85.44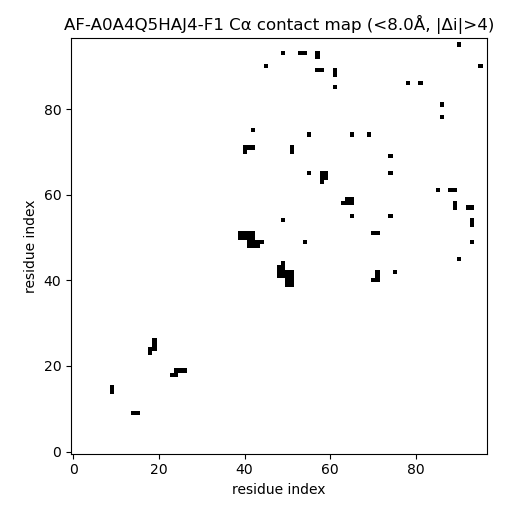 86 GLN A CA 1
ATOM 645 C C . GLN A 1 86 ? -15.062 5.975 17.241 1.00 85.44 86 GLN A C 1
ATOM 647 O O . GLN A 1 86 ? -14.438 5.094 16.658 1.00 85.44 86 GLN A O 1
ATOM 652 N N . ASN A 1 87 ? -14.450 6.962 17.901 1.00 85.44 87 ASN A N 1
ATOM 653 C CA . ASN A 1 87 ? -12.994 7.053 18.013 1.00 85.44 87 ASN A CA 1
ATOM 654 C C . ASN A 1 87 ? -12.415 5.872 18.798 1.00 85.44 87 ASN A C 1
ATOM 656 O O . ASN A 1 87 ? -11.346 5.366 18.456 1.00 85.44 87 ASN A O 1
ATOM 660 N N . LYS A 1 88 ? -13.139 5.403 19.819 1.00 85.00 88 LYS A N 1
ATOM 661 C CA . LYS A 1 88 ? -12.776 4.211 20.582 1.00 85.00 88 LYS A CA 1
ATOM 662 C C . LYS A 1 88 ? -12.909 2.938 19.745 1.00 85.00 88 LYS A C 1
ATOM 664 O O . LYS A 1 88 ? -11.966 2.162 19.681 1.00 85.00 88 LYS A O 1
ATOM 669 N N . ALA A 1 89 ? -14.024 2.758 19.037 1.00 86.25 89 ALA A N 1
ATOM 670 C CA . ALA A 1 89 ? -14.190 1.616 18.138 1.00 86.25 89 ALA A CA 1
ATOM 671 C C . ALA A 1 89 ? -13.128 1.604 17.022 1.00 86.25 89 ALA A C 1
ATOM 673 O O . ALA A 1 89 ? -12.567 0.562 16.695 1.00 86.25 89 ALA A O 1
ATOM 674 N N . LEU A 1 90 ? -12.802 2.777 16.474 1.00 86.44 90 LEU A N 1
ATOM 675 C CA . LEU A 1 90 ? -11.784 2.929 15.445 1.00 86.44 90 LEU A CA 1
ATOM 676 C C . LEU A 1 90 ? -10.381 2.585 15.957 1.00 86.44 90 LEU 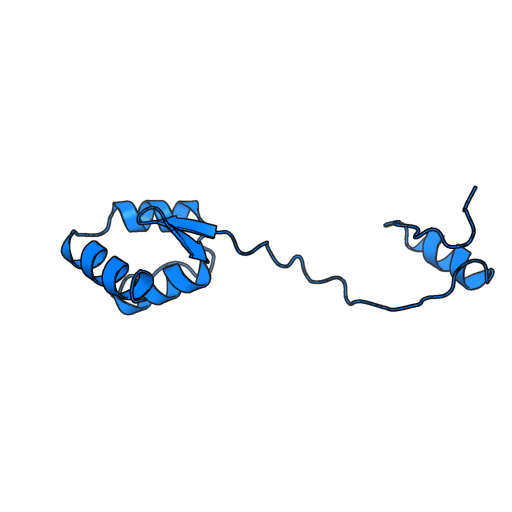A C 1
ATOM 678 O O . LEU A 1 90 ? -9.638 1.895 15.259 1.00 86.44 90 LEU A O 1
ATOM 682 N N . SER A 1 91 ? -10.014 3.053 17.154 1.00 85.00 91 SER A N 1
ATOM 683 C CA . SER A 1 91 ? -8.726 2.710 17.761 1.00 85.00 91 SER A CA 1
ATOM 684 C C . SER A 1 91 ? -8.657 1.228 18.116 1.00 85.00 91 SER A C 1
ATOM 686 O O . SER A 1 91 ? -7.621 0.615 17.903 1.00 85.00 91 SER A O 1
ATOM 688 N N . GLU A 1 92 ? -9.754 0.606 18.547 1.00 86.00 92 GLU A N 1
ATOM 689 C CA . GLU A 1 92 ? 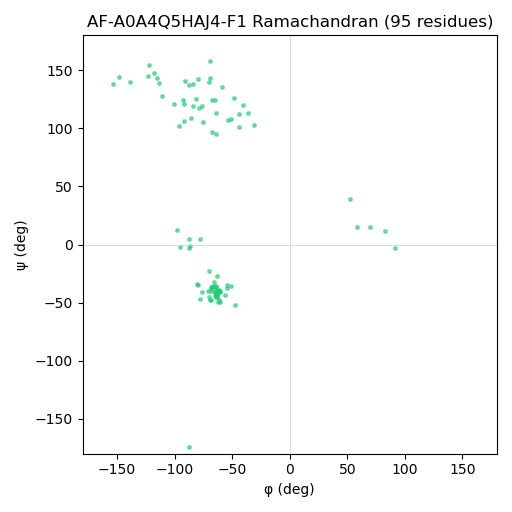-9.803 -0.842 18.764 1.00 86.00 92 GLU A CA 1
ATOM 690 C C . GLU A 1 92 ? -9.648 -1.645 17.467 1.00 86.00 92 GLU A C 1
ATOM 692 O O . GLU A 1 92 ? -9.086 -2.732 17.504 1.00 86.00 92 GLU A O 1
ATOM 697 N N . ILE A 1 93 ? -10.121 -1.152 16.321 1.00 85.94 93 ILE A N 1
ATOM 698 C CA . ILE A 1 93 ? -9.944 -1.840 15.032 1.00 85.94 93 ILE A CA 1
ATOM 699 C C . ILE A 1 93 ? -8.523 -1.636 14.495 1.00 85.94 93 ILE A C 1
ATOM 701 O O . ILE A 1 93 ? -7.883 -2.595 14.071 1.00 85.94 93 ILE A O 1
ATOM 705 N N . LEU A 1 94 ? -8.017 -0.399 14.516 1.00 82.88 94 LEU A N 1
ATOM 706 C CA . LEU A 1 94 ? -6.718 -0.049 13.933 1.00 82.88 94 LEU A CA 1
ATOM 707 C C . LEU A 1 94 ? -5.528 -0.403 14.835 1.00 82.88 94 LEU A C 1
ATOM 709 O O . LEU A 1 94 ? -4.474 -0.771 14.329 1.00 82.88 94 LEU A O 1
ATOM 713 N N . CYS A 1 95 ? -5.675 -0.308 16.156 1.00 78.44 95 CYS A N 1
ATOM 714 C CA . CYS A 1 95 ? -4.626 -0.632 17.128 1.00 78.44 95 CYS A CA 1
ATOM 715 C C . CYS A 1 95 ? -4.769 -2.039 17.729 1.00 78.44 95 CYS A C 1
ATOM 717 O O . CYS A 1 95 ? -4.088 -2.327 18.714 1.00 78.44 95 CYS A O 1
ATOM 719 N N . LYS A 1 96 ? -5.620 -2.908 17.164 1.00 66.00 96 LYS A N 1
ATOM 720 C CA . LYS A 1 96 ? -5.601 -4.345 17.473 1.00 66.00 96 LYS A CA 1
ATOM 721 C C . LYS A 1 96 ? -4.306 -4.947 16.927 1.00 66.00 96 LYS A C 1
ATOM 723 O O . LYS A 1 96 ? -4.208 -5.265 15.745 1.00 66.00 96 LYS A O 1
ATOM 728 N N . GLU A 1 97 ? -3.326 -5.064 17.810 1.00 45.91 97 GLU A N 1
ATOM 729 C CA . GLU A 1 97 ? -2.101 -5.848 17.642 1.00 45.91 97 GLU A CA 1
ATOM 730 C C . GLU A 1 97 ? -2.087 -6.958 18.696 1.00 45.91 97 GLU A C 1
ATOM 732 O O . GLU A 1 97 ? -2.416 -6.652 19.868 1.00 45.91 97 GLU A O 1
#

Solvent-accessible surface area (backbone atoms only — not comparable to full-atom values): 6378 Å² total; per-residue (Å²): 135,87,62,92,91,62,87,84,87,77,91,54,62,71,60,52,53,52,35,41,76,69,68,78,44,78,89,88,74,87,70,75,76,67,69,76,71,69,67,76,58,65,38,80,50,94,95,38,79,40,46,50,68,58,53,51,50,41,34,45,73,77,68,45,87,72,63,90,85,55,52,65,69,56,49,54,54,53,60,73,68,47,51,73,69,52,50,50,54,40,46,57,62,72,66,66,123

Foldseek 3Di:
DDDPPDDDDDPDPVVVVVCVVVVNDDCPDDDDPPPPPVPQQWAQDPNDTDGPVQLCVLCVVLVHDDDPPDDRVSSVVVLVVDDPVSVVSSCCSVVVD

Organism: NCBI:txid357276

Secondary structure (DSSP, 8-state):
-PPTTPPPP---HHHHHHHHHTTS-----------------EEEETTEEEEHHHHHHHHHHTT----TT--HHHHHHHHHT--HHHHHHHHHHHS--

Sequence (97 aa):
IYQVGETLSTSDLDRVNNLVSRGICSISAIKEANKEEKKPEKISLFDKEFEIGAVKGALAEIGVSINKNAGVQAITNKLGELTEEQNKALSEILCKE

Mean predicted aligned error: 13.98 Å